Protein AF-A0A527TG10-F1 (afdb_monomer_lite)

Secondary structure (DSSP, 8-state):
-HHHHHHHHHTHHHHHHHHHHHHSSTTHHHHHHHHHHHHHHTTTPPP-

pLDDT: mean 94.92, std 3.95, range [76.69, 98.06]

Radius of gyration: 12.55 Å; chains: 1; bounding box: 36×15×31 Å

Foldseek 3Di:
DVVQLVCCVVVLVVVLVVLDDVQSDPCVNVVSVVVVCCCPVVVPDDDD

Structure (mmCIF, N/CA/C/O backbone):
data_AF-A0A527TG10-F1
#
_entry.id   AF-A0A527TG10-F1
#
loop_
_atom_site.group_PDB
_atom_site.id
_atom_site.type_symbol
_atom_site.label_atom_id
_atom_site.label_alt_id
_atom_site.label_comp_id
_atom_site.label_asym_id
_atom_site.label_entity_id
_atom_site.label_seq_id
_atom_site.pdbx_PDB_ins_code
_atom_site.Cartn_x
_atom_site.Cartn_y
_atom_site.Cartn_z
_atom_site.occupancy
_atom_site.B_iso_or_equiv
_atom_site.auth_seq_id
_atom_site.auth_comp_id
_atom_site.auth_asym_id
_atom_site.auth_atom_id
_atom_site.pdbx_PDB_model_num
ATOM 1 N N . ILE A 1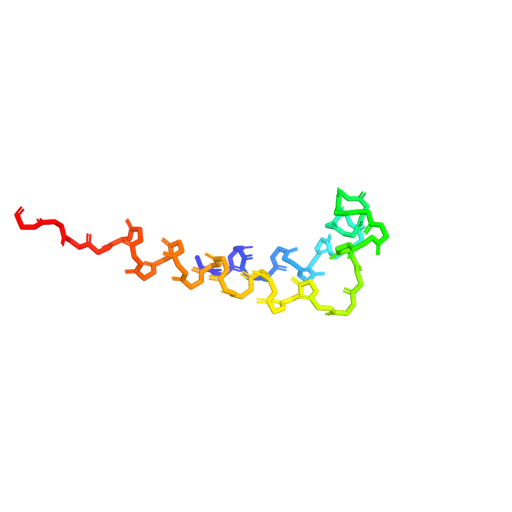 1 ? 0.221 1.250 9.087 1.00 94.06 1 ILE A N 1
ATOM 2 C CA . ILE A 1 1 ? 0.325 2.392 8.151 1.00 94.06 1 ILE A CA 1
ATOM 3 C C . ILE A 1 1 ? 1.768 2.578 7.685 1.00 94.06 1 ILE A C 1
ATOM 5 O O . ILE A 1 1 ? 2.024 2.262 6.537 1.00 94.06 1 ILE A O 1
ATOM 9 N N . TRP A 1 2 ? 2.726 2.979 8.533 1.00 97.38 2 TRP A N 1
ATOM 10 C CA . TRP A 1 2 ? 4.105 3.236 8.070 1.00 97.38 2 TRP A CA 1
ATOM 11 C C . TRP A 1 2 ? 4.816 2.025 7.477 1.00 97.38 2 TRP A C 1
ATOM 13 O O . TRP A 1 2 ? 5.285 2.109 6.352 1.00 97.38 2 TRP A O 1
ATOM 23 N N . ALA A 1 3 ? 4.805 0.881 8.168 1.00 97.81 3 ALA A N 1
ATOM 24 C CA . ALA A 1 3 ? 5.426 -0.331 7.637 1.00 97.81 3 ALA A CA 1
ATOM 25 C C . ALA A 1 3 ? 4.878 -0.690 6.244 1.00 97.81 3 ALA A C 1
ATOM 27 O O . ALA A 1 3 ? 5.637 -1.016 5.346 1.00 97.81 3 ALA A O 1
ATOM 28 N N . THR A 1 4 ? 3.564 -0.559 6.037 1.00 97.12 4 THR A N 1
ATOM 29 C CA . THR A 1 4 ? 2.912 -0.887 4.763 1.00 97.12 4 THR A CA 1
ATOM 30 C C . THR A 1 4 ? 3.167 0.150 3.672 1.00 97.12 4 THR A C 1
ATOM 32 O O . THR A 1 4 ? 3.262 -0.232 2.515 1.00 97.12 4 THR A O 1
ATOM 35 N N . THR A 1 5 ? 3.309 1.438 3.999 1.00 97.19 5 THR A N 1
ATOM 36 C CA . THR A 1 5 ? 3.646 2.471 3.003 1.00 97.19 5 THR A CA 1
ATOM 37 C C . THR A 1 5 ? 5.130 2.448 2.642 1.00 97.19 5 THR A C 1
ATOM 39 O O . 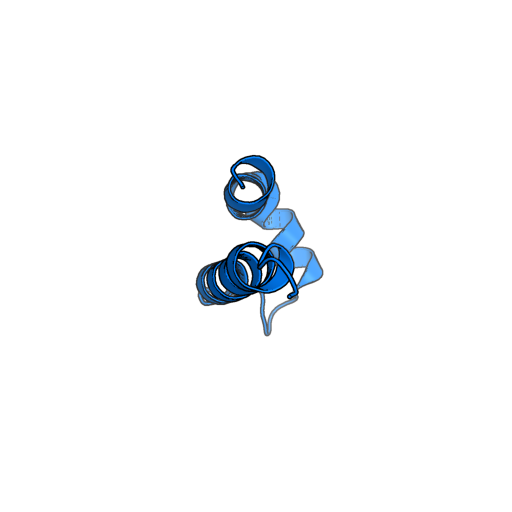THR A 1 5 ? 5.474 2.538 1.470 1.00 97.19 5 THR A O 1
ATOM 42 N N . GLN A 1 6 ? 6.008 2.288 3.637 1.00 97.75 6 GLN A N 1
ATOM 43 C CA . GLN A 1 6 ? 7.458 2.216 3.446 1.00 97.75 6 GLN A CA 1
ATOM 44 C C . GLN A 1 6 ? 7.857 0.936 2.711 1.00 97.75 6 GLN A C 1
ATOM 46 O O . GLN A 1 6 ? 8.720 0.990 1.845 1.00 97.75 6 GLN A O 1
ATOM 51 N N . HIS A 1 7 ? 7.160 -0.183 2.949 1.00 97.19 7 HIS A N 1
ATOM 52 C CA . HIS A 1 7 ? 7.416 -1.449 2.259 1.00 97.19 7 HIS A CA 1
ATOM 53 C C . HIS A 1 7 ? 7.426 -1.317 0.728 1.00 97.19 7 HIS A C 1
ATOM 55 O O . HIS A 1 7 ? 8.313 -1.871 0.088 1.00 97.19 7 HIS A O 1
ATOM 61 N N . TYR A 1 8 ? 6.500 -0.550 0.137 1.00 96.69 8 TYR A N 1
ATOM 62 C CA . TYR A 1 8 ? 6.452 -0.368 -1.319 1.00 96.69 8 TYR A CA 1
ATOM 63 C C . TYR A 1 8 ? 7.677 0.362 -1.884 1.00 96.69 8 TYR A C 1
ATOM 65 O O . TYR A 1 8 ? 8.021 0.139 -3.041 1.00 96.69 8 TYR A O 1
ATOM 73 N N . ALA A 1 9 ? 8.344 1.201 -1.088 1.00 96.06 9 ALA A N 1
ATOM 74 C CA . ALA A 1 9 ? 9.579 1.871 -1.485 1.00 96.06 9 ALA A CA 1
ATOM 75 C C . ALA A 1 9 ? 10.813 1.024 -1.136 1.00 96.06 9 ALA A C 1
ATOM 77 O O . ALA A 1 9 ? 11.632 0.731 -2.005 1.00 96.06 9 ALA A O 1
ATOM 78 N N . ASP A 1 10 ? 10.911 0.577 0.117 1.00 97.94 10 ASP A N 1
ATOM 79 C CA . ASP A 1 10 ? 12.060 -0.164 0.646 1.00 97.94 10 ASP A CA 1
ATOM 80 C C . ASP A 1 10 ? 12.260 -1.509 -0.074 1.00 97.94 10 ASP A C 1
ATOM 82 O O . ASP A 1 10 ? 13.387 -1.978 -0.233 1.00 97.94 10 ASP A O 1
ATOM 86 N N . PHE A 1 11 ? 11.168 -2.120 -0.547 1.00 97.44 11 PHE A N 1
ATOM 87 C CA . PHE A 1 11 ? 11.163 -3.399 -1.257 1.00 97.44 11 PHE A CA 1
ATOM 88 C C . PHE A 1 11 ? 10.719 -3.270 -2.725 1.00 97.44 11 PHE A C 1
ATOM 90 O O . PHE A 1 11 ? 10.300 -4.267 -3.314 1.00 97.44 11 PHE A O 1
ATOM 97 N N . ASP A 1 12 ? 10.839 -2.089 -3.351 1.00 95.94 12 ASP A N 1
ATOM 98 C CA . ASP A 1 12 ? 10.351 -1.832 -4.723 1.00 95.94 12 ASP A CA 1
ATOM 99 C C . ASP A 1 12 ? 10.822 -2.889 -5.738 1.00 95.94 12 ASP A C 1
ATOM 101 O O . ASP A 1 12 ? 10.042 -3.400 -6.539 1.00 95.94 12 ASP A O 1
ATOM 105 N N . VAL A 1 13 ? 12.090 -3.304 -5.658 1.00 96.12 13 VAL A N 1
ATOM 106 C CA . VAL A 1 13 ? 12.648 -4.348 -6.536 1.00 96.12 13 VAL A CA 1
ATOM 107 C C . VAL A 1 13 ? 11.882 -5.671 -6.411 1.00 96.12 13 VAL A C 1
ATOM 109 O O . VAL A 1 13 ? 11.578 -6.303 -7.423 1.00 96.12 13 VAL A O 1
ATOM 112 N N . GLN A 1 14 ? 11.539 -6.087 -5.190 1.00 97.31 14 GLN A N 1
ATOM 113 C CA . GLN A 1 14 ? 10.783 -7.321 -4.959 1.00 97.31 14 GLN A CA 1
ATOM 114 C C . GLN A 1 14 ? 9.319 -7.164 -5.369 1.00 97.31 14 GLN A C 1
ATOM 116 O O . GLN A 1 14 ? 8.768 -8.057 -6.010 1.00 97.31 14 GLN A O 1
ATOM 121 N N . VAL A 1 15 ? 8.704 -6.021 -5.062 1.00 96.25 15 VAL A N 1
ATOM 122 C CA . VAL A 1 15 ? 7.324 -5.719 -5.467 1.00 96.25 15 VAL A CA 1
ATOM 123 C C . VAL A 1 15 ? 7.191 -5.791 -6.989 1.00 96.25 15 VAL A C 1
ATOM 125 O O . VAL A 1 15 ? 6.295 -6.464 -7.498 1.00 96.25 15 VAL A O 1
ATOM 128 N N . ARG A 1 16 ? 8.118 -5.180 -7.733 1.00 95.19 16 ARG A N 1
ATOM 129 C CA . ARG A 1 16 ? 8.139 -5.231 -9.204 1.00 95.19 16 ARG A CA 1
ATOM 130 C C . ARG A 1 16 ? 8.330 -6.650 -9.734 1.00 95.19 16 ARG A C 1
ATOM 132 O O . ARG A 1 16 ? 7.679 -7.018 -10.708 1.00 95.19 16 ARG A O 1
ATOM 139 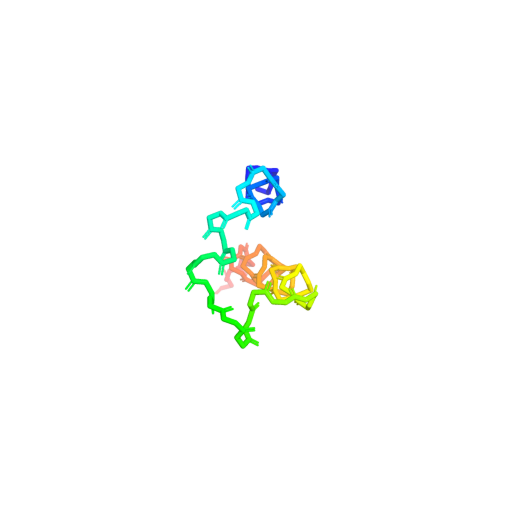N N . ALA A 1 17 ? 9.173 -7.455 -9.086 1.00 96.62 17 ALA A N 1
ATOM 140 C CA . ALA A 1 17 ? 9.371 -8.853 -9.462 1.00 96.62 17 ALA A CA 1
ATOM 141 C C . ALA A 1 17 ? 8.092 -9.691 -9.285 1.00 96.62 17 ALA A C 1
ATOM 143 O O . ALA A 1 17 ? 7.782 -10.514 -10.143 1.00 96.62 17 ALA A O 1
ATOM 144 N N . VAL A 1 18 ? 7.332 -9.457 -8.210 1.00 96.75 18 VAL A N 1
ATOM 145 C CA . VAL A 1 18 ? 6.062 -10.156 -7.946 1.00 96.75 18 VAL A CA 1
ATOM 146 C C . VAL A 1 18 ? 4.951 -9.696 -8.892 1.00 96.75 18 VAL A C 1
ATOM 148 O O . VAL A 1 18 ? 4.172 -10.519 -9.367 1.00 96.75 18 VAL A O 1
ATOM 151 N N . LEU A 1 19 ? 4.863 -8.394 -9.172 1.00 94.69 19 LEU A N 1
ATOM 152 C CA . LEU A 1 19 ? 3.815 -7.824 -10.027 1.00 94.69 19 LEU A CA 1
ATOM 153 C C . LEU A 1 19 ? 4.022 -8.103 -11.522 1.00 94.69 19 LEU A C 1
ATOM 155 O O . LEU A 1 19 ? 3.059 -8.056 -12.288 1.00 94.69 19 LEU A O 1
ATOM 159 N N . GLY A 1 20 ? 5.256 -8.386 -11.941 1.00 93.69 20 GLY A N 1
ATOM 160 C CA . GLY A 1 20 ? 5.593 -8.623 -13.340 1.00 93.69 20 GLY A CA 1
ATOM 161 C C . GLY A 1 20 ? 5.514 -7.362 -14.218 1.00 93.69 20 GLY A C 1
ATOM 162 O O . GLY A 1 20 ? 5.247 -6.264 -13.726 1.00 93.69 20 GLY A O 1
ATOM 163 N N . PRO A 1 21 ? 5.762 -7.490 -15.534 1.00 89.81 21 PRO A N 1
ATOM 164 C CA . PRO A 1 21 ? 5.904 -6.349 -16.446 1.00 89.81 21 PRO A CA 1
ATOM 165 C C . PRO A 1 21 ? 4.635 -5.501 -16.582 1.00 89.81 21 PRO A C 1
ATOM 167 O O . PRO A 1 21 ? 4.724 -4.282 -16.689 1.00 89.81 21 PRO A O 1
ATOM 170 N N . ASP A 1 22 ? 3.464 -6.139 -16.530 1.00 89.06 22 ASP A N 1
ATOM 171 C CA . ASP A 1 22 ? 2.177 -5.482 -16.782 1.00 89.06 22 ASP A CA 1
ATOM 172 C C . ASP A 1 22 ? 1.753 -4.550 -15.640 1.00 89.06 22 ASP A C 1
ATOM 174 O O . ASP A 1 22 ? 1.033 -3.577 -15.858 1.00 89.06 22 ASP A O 1
ATOM 178 N N . ARG A 1 23 ? 2.187 -4.846 -14.406 1.00 88.06 23 ARG A N 1
ATOM 179 C CA . ARG A 1 23 ? 1.751 -4.135 -13.190 1.00 88.06 23 ARG A CA 1
ATOM 180 C C . ARG A 1 23 ? 2.888 -3.555 -12.353 1.00 88.06 23 ARG A C 1
ATOM 182 O O . ARG A 1 23 ? 2.639 -2.726 -11.487 1.00 88.06 23 ARG A O 1
ATOM 189 N N . GLY A 1 24 ? 4.133 -3.951 -12.610 1.00 88.75 24 GLY A N 1
ATOM 190 C CA . GLY A 1 24 ? 5.341 -3.441 -11.952 1.00 88.75 24 GLY A CA 1
ATOM 191 C C . GLY A 1 24 ? 5.934 -2.180 -12.598 1.00 88.75 24 GLY A C 1
ATOM 192 O O . GLY A 1 24 ? 7.069 -1.814 -12.281 1.00 88.75 24 GLY A O 1
ATOM 193 N N . GLY A 1 25 ? 5.207 -1.552 -13.528 1.00 88.69 25 GLY A N 1
ATOM 194 C CA . GLY A 1 25 ? 5.559 -0.272 -14.149 1.00 88.69 25 GLY A CA 1
ATOM 195 C C . GLY A 1 25 ? 5.290 0.934 -13.242 1.00 88.69 25 GLY A C 1
ATOM 196 O O . GLY A 1 25 ? 5.174 0.810 -12.021 1.00 88.69 25 GLY A O 1
ATOM 197 N N . ASP A 1 26 ? 5.188 2.123 -13.831 1.00 88.19 26 ASP A N 1
ATOM 198 C CA . ASP A 1 26 ? 5.119 3.379 -13.068 1.00 88.19 26 ASP A CA 1
ATOM 199 C C . ASP A 1 26 ? 3.862 3.496 -12.194 1.00 88.19 26 ASP A C 1
ATOM 201 O O . ASP A 1 26 ? 3.964 3.977 -11.073 1.00 88.19 26 ASP A O 1
ATOM 205 N N . GLY A 1 27 ? 2.725 2.937 -12.628 1.00 93.00 27 GLY A N 1
ATOM 206 C CA . GLY A 1 27 ? 1.441 3.009 -11.911 1.00 93.00 27 GLY A CA 1
ATOM 207 C C . GLY A 1 27 ? 1.318 2.159 -10.635 1.00 93.00 27 GLY A C 1
ATOM 208 O O . GLY A 1 27 ? 0.256 2.123 -10.010 1.00 93.00 27 GLY A O 1
ATOM 209 N N . ARG A 1 28 ? 2.367 1.418 -10.256 1.00 93.81 28 ARG A N 1
ATOM 210 C CA . ARG A 1 28 ? 2.328 0.481 -9.117 1.00 93.81 28 ARG A CA 1
ATOM 211 C C . ARG A 1 28 ? 2.151 1.181 -7.769 1.00 93.81 28 ARG A C 1
ATOM 213 O O . ARG A 1 28 ? 1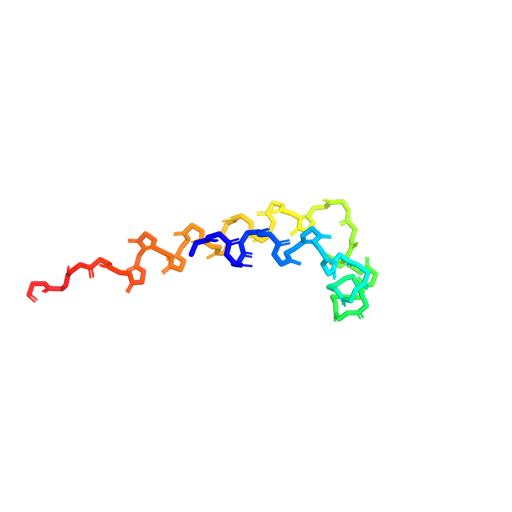.551 0.607 -6.862 1.00 93.81 28 ARG A O 1
ATOM 220 N N . PHE A 1 29 ? 2.667 2.403 -7.627 1.00 95.19 29 PHE A N 1
ATOM 221 C CA . PHE A 1 29 ? 2.540 3.164 -6.386 1.00 95.19 29 PHE A CA 1
ATOM 222 C C . PHE A 1 29 ? 1.120 3.701 -6.213 1.00 95.19 29 PHE A C 1
ATOM 224 O O . PHE A 1 29 ? 0.589 3.668 -5.107 1.00 95.19 29 PHE A O 1
ATOM 231 N N . GLU A 1 30 ? 0.467 4.116 -7.296 1.00 96.12 30 GLU A N 1
ATOM 232 C CA . GLU A 1 30 ? -0.935 4.529 -7.297 1.00 96.12 30 GLU A CA 1
ATOM 233 C C . GLU A 1 30 ? -1.863 3.345 -7.000 1.00 96.12 30 GLU A C 1
ATOM 235 O O . GLU A 1 30 ? -2.824 3.486 -6.242 1.00 96.12 30 GLU A O 1
ATOM 240 N N . ASP A 1 31 ? -1.563 2.166 -7.555 1.00 95.31 31 ASP A N 1
ATOM 241 C CA . ASP A 1 31 ? -2.242 0.911 -7.210 1.00 95.31 31 ASP A CA 1
ATOM 242 C C . ASP A 1 31 ? -2.098 0.589 -5.712 1.00 95.31 31 ASP A C 1
ATOM 244 O O . ASP A 1 31 ? -3.088 0.284 -5.040 1.00 95.31 31 ASP A O 1
ATOM 248 N N . ALA A 1 32 ? -0.878 0.692 -5.179 1.00 96.56 32 ALA A N 1
ATOM 249 C CA . ALA A 1 32 ? -0.586 0.472 -3.766 1.00 96.56 32 ALA A CA 1
ATOM 250 C C . ALA A 1 32 ? -1.316 1.473 -2.859 1.00 96.56 32 ALA A C 1
ATOM 252 O O . ALA A 1 32 ? -1.906 1.075 -1.855 1.00 96.56 32 ALA A O 1
ATOM 253 N N . ALA A 1 33 ? -1.316 2.757 -3.224 1.00 97.19 33 ALA A N 1
ATOM 254 C CA . ALA A 1 33 ? -2.000 3.809 -2.481 1.00 97.19 33 ALA A CA 1
ATOM 255 C C . ALA A 1 33 ? -3.507 3.537 -2.400 1.00 97.19 33 ALA A C 1
ATOM 257 O O . ALA A 1 33 ? -4.048 3.484 -1.296 1.00 97.19 33 ALA A O 1
ATOM 258 N N . ARG A 1 34 ? -4.160 3.247 -3.538 1.00 97.62 34 ARG A N 1
ATOM 259 C CA . ARG A 1 34 ? -5.591 2.891 -3.571 1.00 97.62 34 ARG A CA 1
ATOM 260 C C . ARG A 1 34 ? -5.908 1.692 -2.683 1.00 97.62 34 ARG A C 1
ATOM 262 O O . ARG A 1 34 ? -6.889 1.710 -1.943 1.00 97.62 34 ARG A O 1
ATOM 269 N N . PHE A 1 35 ? -5.077 0.652 -2.746 1.00 97.19 35 PHE A N 1
ATOM 270 C CA . PHE A 1 35 ? -5.268 -0.535 -1.919 1.00 97.19 35 PHE A CA 1
ATOM 271 C C . PHE A 1 35 ? -5.141 -0.219 -0.423 1.00 97.19 35 PHE A C 1
ATOM 273 O O . PHE A 1 35 ? -5.993 -0.630 0.365 1.00 97.19 35 PHE A O 1
ATOM 280 N N . LEU A 1 36 ? -4.098 0.514 -0.020 1.00 98.06 36 LEU A N 1
ATOM 281 C CA . LEU A 1 36 ? -3.865 0.848 1.385 1.00 98.06 36 LEU A CA 1
ATOM 282 C C . LEU A 1 36 ? -4.933 1.801 1.935 1.00 98.06 36 LEU A C 1
ATOM 284 O O . LEU A 1 36 ? -5.337 1.639 3.086 1.00 98.06 36 LEU A O 1
ATOM 288 N N . GLU A 1 37 ? -5.425 2.744 1.131 1.00 98.06 37 GLU A N 1
ATOM 289 C CA . GLU A 1 37 ? -6.564 3.592 1.495 1.00 98.06 37 GLU A CA 1
ATOM 290 C C . GLU A 1 37 ? -7.803 2.749 1.794 1.00 98.06 37 GLU A C 1
ATOM 292 O O . GLU A 1 37 ? -8.354 2.861 2.886 1.00 98.06 37 GLU A O 1
ATOM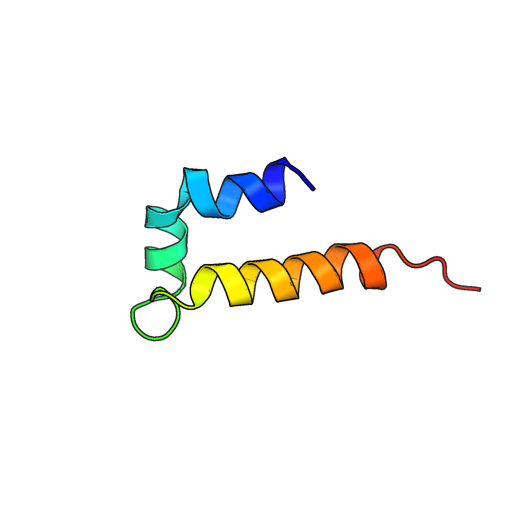 297 N N . GLN A 1 38 ? -8.194 1.845 0.891 1.00 98.00 38 GLN A N 1
ATOM 298 C CA . GLN A 1 38 ? -9.341 0.963 1.120 1.00 98.00 38 GLN A CA 1
ATOM 299 C C . GLN A 1 38 ? -9.127 0.069 2.354 1.00 98.00 38 GLN A C 1
ATOM 301 O O . GLN A 1 38 ? -10.006 -0.054 3.210 1.00 98.00 38 GLN A O 1
ATOM 306 N N . LEU A 1 39 ? -7.938 -0.527 2.486 1.00 97.88 39 LEU A N 1
ATOM 307 C CA . LEU A 1 39 ? -7.597 -1.402 3.607 1.00 97.88 39 LEU A CA 1
ATOM 308 C C . LEU A 1 39 ? -7.743 -0.689 4.958 1.00 97.88 39 LEU A C 1
ATOM 310 O O . LEU A 1 39 ? -8.309 -1.262 5.889 1.00 97.88 39 LEU A O 1
ATOM 314 N N . PHE A 1 40 ? -7.231 0.538 5.081 1.00 97.75 40 PHE A N 1
ATOM 315 C CA . PHE A 1 40 ? -7.267 1.268 6.347 1.00 97.75 40 PHE A CA 1
ATOM 316 C C . PHE A 1 40 ? -8.593 1.996 6.579 1.00 97.75 40 PHE A C 1
ATOM 318 O O . PHE A 1 40 ? -9.103 1.946 7.696 1.00 97.75 40 PHE A O 1
ATOM 325 N N . LEU A 1 41 ? -9.155 2.664 5.569 1.00 96.50 41 LEU A N 1
ATOM 326 C CA . LEU A 1 41 ? -10.349 3.498 5.736 1.00 96.50 41 LEU A CA 1
ATOM 327 C C . LEU A 1 41 ? -11.632 2.667 5.796 1.00 96.50 41 LEU A C 1
ATOM 329 O O . LEU A 1 41 ? -12.476 2.920 6.656 1.00 96.50 41 LEU A O 1
ATOM 333 N N . ASP A 1 42 ? -11.761 1.650 4.942 1.00 96.25 42 ASP A N 1
ATOM 334 C CA . ASP A 1 42 ? -12.944 0.786 4.942 1.00 96.25 42 ASP A CA 1
ATOM 335 C C . ASP A 1 42 ? -12.765 -0.414 5.873 1.00 96.25 42 ASP A C 1
ATOM 337 O O . ASP A 1 42 ? -13.698 -0.794 6.583 1.00 96.25 42 ASP A O 1
ATOM 341 N N . GLY A 1 43 ? -11.564 -0.999 5.918 1.00 95.81 43 GLY A N 1
ATOM 342 C CA . GLY A 1 43 ? -11.290 -2.191 6.726 1.00 95.81 43 GLY A CA 1
ATOM 343 C C . GLY A 1 43 ? -11.313 -1.953 8.239 1.00 95.81 43 GLY A C 1
ATOM 344 O O . GLY A 1 43 ? -11.611 -2.881 8.991 1.00 95.81 43 GLY A O 1
ATOM 345 N N . LEU A 1 44 ? -11.046 -0.724 8.695 1.00 96.19 44 LEU A N 1
ATOM 346 C CA . LEU A 1 44 ? -11.097 -0.350 10.117 1.00 96.19 44 LEU A CA 1
ATOM 347 C C . LEU A 1 44 ? -12.364 0.423 10.493 1.00 96.19 44 LEU A C 1
ATOM 349 O O . LEU A 1 44 ? -12.506 0.849 11.642 1.00 96.19 44 LEU A O 1
ATOM 353 N N . LYS A 1 45 ? -13.292 0.610 9.548 1.00 96.44 45 LYS A N 1
ATOM 354 C CA . LYS A 1 45 ? -14.552 1.298 9.811 1.00 96.44 45 LYS A CA 1
ATOM 355 C C . LYS A 1 45 ? -15.361 0.511 10.854 1.00 96.44 45 LYS A C 1
ATOM 357 O O . LYS A 1 45 ? -15.654 -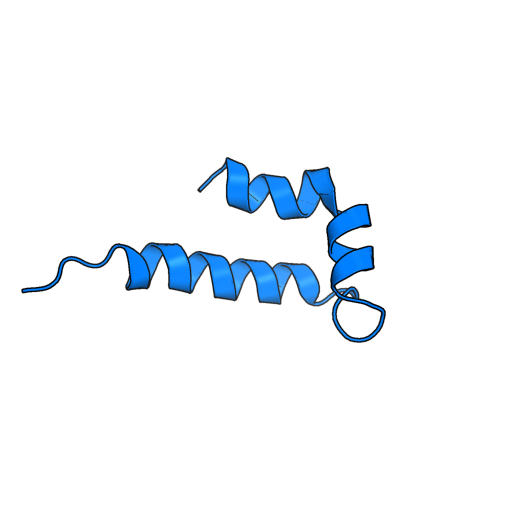0.666 10.624 1.00 96.44 45 LYS A O 1
ATOM 362 N N . PRO A 1 46 ? -15.760 1.131 11.982 1.00 95.44 46 PRO A N 1
ATOM 363 C CA . PRO A 1 46 ? -16.609 0.474 12.965 1.00 95.44 46 PRO A CA 1
ATOM 364 C C . PRO A 1 46 ? -17.920 0.026 12.321 1.00 95.44 46 PRO A C 1
ATOM 366 O O . PRO A 1 46 ? -18.554 0.788 11.586 1.00 95.44 46 PRO A O 1
ATOM 369 N N . LYS A 1 47 ? -18.326 -1.211 12.600 1.00 89.50 47 LYS A N 1
ATOM 370 C CA . LYS A 1 47 ? -19.645 -1.710 12.211 1.00 89.50 47 LYS A CA 1
ATOM 371 C C . LYS A 1 47 ? -20.627 -1.381 13.334 1.00 89.50 47 LYS A C 1
ATOM 373 O O . LYS A 1 47 ? -20.283 -1.561 14.500 1.00 89.50 47 LYS A O 1
ATOM 378 N N . ALA A 1 48 ? -21.786 -0.846 12.959 1.00 76.69 48 ALA A N 1
ATOM 379 C CA . ALA A 1 48 ? -22.906 -0.624 13.869 1.00 76.69 48 ALA A CA 1
ATOM 380 C C . ALA A 1 48 ? -23.583 -1.951 14.229 1.00 76.69 48 ALA A C 1
ATOM 382 O O . ALA A 1 48 ? -23.574 -2.858 13.361 1.00 76.69 48 ALA A O 1
#

Sequence (48 aa):
IWATTQHYADFDVQVRAVLGPDRGGDGRFEDAARFLEQLFLDGLKPKA